Protein AF-A0A4Q3YRG3-F1 (afdb_monomer_lite)

Sequence (122 aa):
MDDIVTNAAIREQRAKRRNSSQAPQCRVCGEGHPACLEQHHIAGRANHDETHPICRNCHRKLSDQQLDHPAAISSPPTFAEIVGHYLLGLADMLLMIAESLVAFGKGLIASANAHAPTGATS

pLDDT: mean 91.71, std 10.24, range [48.03, 98.44]

Radius of gyration: 20.14 Å; chains: 1; bounding box: 55×43×51 Å

Structure (mmCIF, N/CA/C/O backbone):
data_AF-A0A4Q3YRG3-F1
#
_entry.id   AF-A0A4Q3YRG3-F1
#
loop_
_atom_site.group_PDB
_atom_site.id
_atom_site.type_symbol
_atom_site.label_atom_id
_atom_site.label_alt_id
_atom_site.label_comp_id
_atom_site.label_asym_id
_atom_site.label_entity_id
_atom_site.label_seq_id
_atom_site.pdbx_PDB_ins_code
_atom_site.Cartn_x
_atom_site.Cartn_y
_atom_site.Cartn_z
_atom_site.occupancy
_atom_site.B_iso_or_equiv
_atom_site.auth_seq_id
_atom_site.auth_comp_id
_atom_site.auth_asym_id
_atom_site.auth_atom_id
_atom_site.pdbx_PDB_model_num
ATOM 1 N N . MET A 1 1 ? 9.321 31.507 28.452 1.00 48.03 1 MET A N 1
ATOM 2 C CA . MET A 1 1 ? 9.056 30.122 28.880 1.00 48.03 1 MET A CA 1
ATOM 3 C C . MET A 1 1 ? 9.499 29.288 27.709 1.00 48.03 1 MET A C 1
ATOM 5 O O . MET A 1 1 ? 8.841 29.336 26.683 1.00 48.03 1 MET A O 1
ATOM 9 N N . ASP A 1 2 ? 10.713 28.755 27.786 1.00 52.41 2 ASP A N 1
ATOM 10 C CA . ASP A 1 2 ? 11.390 28.213 26.613 1.00 52.41 2 ASP A CA 1
ATOM 11 C C . ASP A 1 2 ? 10.668 26.958 26.129 1.00 52.41 2 ASP A C 1
ATOM 13 O O . ASP A 1 2 ? 10.554 25.971 26.858 1.00 52.41 2 ASP A O 1
ATOM 17 N N . ASP A 1 3 ? 10.172 27.019 24.895 1.00 61.69 3 ASP A N 1
ATOM 18 C CA . ASP A 1 3 ? 9.638 25.881 24.159 1.00 61.69 3 ASP A CA 1
ATOM 19 C C . ASP A 1 3 ? 10.784 24.906 23.862 1.00 61.69 3 ASP A C 1
ATOM 21 O O . ASP A 1 3 ? 11.386 24.906 22.785 1.00 61.69 3 ASP A O 1
ATOM 25 N N . ILE A 1 4 ? 11.131 24.070 24.842 1.00 78.94 4 ILE A N 1
ATOM 26 C CA . ILE A 1 4 ? 12.072 22.970 24.639 1.00 78.94 4 ILE A CA 1
ATOM 27 C C . ILE A 1 4 ? 11.387 21.955 23.722 1.00 78.94 4 ILE A C 1
ATOM 29 O O . ILE A 1 4 ? 10.604 21.104 24.153 1.00 78.94 4 ILE A O 1
ATOM 33 N N . VAL A 1 5 ? 11.690 22.040 22.427 1.00 84.88 5 VAL A N 1
ATOM 34 C CA . VAL A 1 5 ? 11.274 21.038 21.448 1.00 84.88 5 VAL A CA 1
ATOM 35 C C . VAL A 1 5 ? 11.941 19.713 21.808 1.00 84.88 5 VAL A C 1
ATOM 37 O O . VAL A 1 5 ? 13.162 19.569 21.766 1.00 84.88 5 VAL A O 1
ATOM 40 N N . THR A 1 6 ? 11.134 18.718 22.165 1.00 91.88 6 THR A N 1
ATOM 41 C CA . THR A 1 6 ? 11.650 17.405 22.558 1.00 91.88 6 THR A CA 1
ATOM 42 C C . THR A 1 6 ? 12.190 16.626 21.353 1.00 91.88 6 THR A C 1
ATOM 44 O O . THR A 1 6 ? 11.696 16.740 20.228 1.00 91.88 6 THR A O 1
ATOM 47 N N . ASN A 1 7 ? 13.149 15.724 21.588 1.00 93.31 7 ASN A N 1
ATOM 48 C CA . ASN A 1 7 ? 13.627 14.786 20.560 1.00 93.31 7 ASN A CA 1
ATOM 49 C C . ASN A 1 7 ? 12.495 13.929 19.961 1.00 93.31 7 ASN A C 1
ATOM 51 O O . ASN A 1 7 ? 12.569 13.515 18.803 1.00 93.31 7 ASN A O 1
ATOM 55 N N . ALA A 1 8 ? 11.443 13.641 20.735 1.00 90.06 8 ALA A N 1
ATOM 56 C CA . ALA A 1 8 ? 10.263 12.939 20.241 1.00 90.06 8 ALA A CA 1
ATOM 57 C C . ALA A 1 8 ? 9.506 13.778 19.199 1.00 90.06 8 ALA A C 1
ATOM 59 O O . ALA A 1 8 ? 9.259 13.278 18.101 1.00 90.06 8 ALA A O 1
ATOM 60 N N . ALA A 1 9 ? 9.255 15.058 19.491 1.00 90.50 9 ALA A N 1
ATOM 61 C CA . ALA A 1 9 ? 8.599 15.983 18.567 1.00 90.50 9 ALA A CA 1
ATOM 62 C C . ALA A 1 9 ? 9.399 16.162 17.262 1.00 90.50 9 ALA A C 1
ATOM 64 O O . ALA A 1 9 ? 8.828 16.134 16.171 1.00 90.50 9 ALA A O 1
ATOM 65 N N . ILE A 1 10 ? 10.734 16.240 17.348 1.00 93.25 10 ILE A N 1
ATOM 66 C CA . ILE A 1 10 ? 11.611 16.310 16.165 1.00 93.25 10 ILE A CA 1
ATOM 67 C C . ILE A 1 10 ? 11.463 15.053 15.293 1.00 93.25 10 ILE A C 1
ATOM 69 O O . ILE A 1 10 ? 11.330 15.154 14.069 1.00 93.25 10 ILE A O 1
ATOM 73 N N . ARG A 1 11 ? 11.487 13.855 15.897 1.00 92.62 11 ARG A N 1
ATOM 74 C CA . ARG A 1 11 ? 11.331 12.586 15.160 1.00 92.62 11 ARG A CA 1
ATOM 75 C C . ARG A 1 11 ? 9.961 12.483 14.495 1.00 92.62 11 ARG A C 1
ATOM 77 O O . ARG A 1 11 ? 9.884 12.067 13.339 1.00 92.62 11 ARG A O 1
ATOM 84 N N . GLU A 1 12 ? 8.906 12.882 15.195 1.00 90.81 12 GLU A N 1
ATOM 85 C CA . GLU A 1 12 ? 7.544 12.879 14.665 1.00 90.81 12 GLU A CA 1
ATOM 86 C C . GLU A 1 12 ? 7.401 13.834 13.473 1.00 90.81 12 GLU A C 1
ATOM 88 O O . GLU A 1 12 ? 6.924 13.430 12.410 1.00 90.81 12 GLU A O 1
ATOM 93 N N . GLN A 1 13 ? 7.889 15.072 13.597 1.00 90.62 13 GLN A N 1
ATOM 94 C CA . GLN A 1 13 ? 7.826 16.055 12.515 1.00 90.62 13 GLN A CA 1
ATOM 95 C C . GLN A 1 13 ? 8.606 15.588 11.277 1.00 90.62 13 GLN A C 1
ATOM 97 O O . GLN A 1 13 ? 8.127 15.738 10.152 1.00 90.62 13 GLN A O 1
ATOM 102 N N . ARG A 1 14 ? 9.785 14.978 11.461 1.00 91.69 14 ARG A N 1
ATOM 103 C CA . ARG A 1 14 ? 10.555 14.378 10.355 1.00 91.69 14 ARG A CA 1
ATOM 104 C C . ARG A 1 14 ? 9.780 13.257 9.666 1.00 91.69 14 ARG A C 1
ATOM 106 O O . ARG A 1 14 ? 9.781 13.181 8.440 1.00 91.69 14 ARG A O 1
ATOM 113 N N . ALA A 1 15 ? 9.099 12.409 10.434 1.00 90.19 15 ALA A N 1
ATOM 114 C CA . ALA A 1 15 ? 8.285 11.333 9.883 1.00 90.19 15 ALA A CA 1
ATOM 115 C C . ALA A 1 15 ? 7.062 11.860 9.110 1.00 90.19 15 ALA A C 1
ATOM 117 O O . ALA A 1 15 ? 6.775 11.359 8.025 1.00 90.19 15 ALA A O 1
ATOM 118 N N . LYS A 1 16 ? 6.386 12.906 9.602 1.00 90.00 16 LYS A N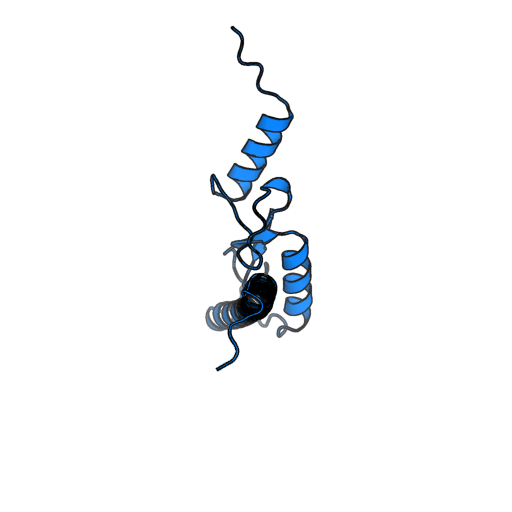 1
ATOM 119 C CA . LYS A 1 16 ? 5.294 13.585 8.876 1.00 90.00 16 LYS A CA 1
ATOM 120 C C . LYS A 1 16 ? 5.775 14.180 7.548 1.00 90.00 16 LYS A C 1
ATOM 122 O O . LYS A 1 16 ? 5.166 13.936 6.511 1.00 90.00 16 LYS A O 1
ATOM 127 N N . ARG A 1 17 ? 6.928 14.866 7.555 1.00 90.00 17 ARG A N 1
ATOM 128 C CA . ARG A 1 17 ? 7.547 15.426 6.337 1.00 90.00 17 ARG A CA 1
ATOM 129 C C . ARG A 1 17 ? 7.879 14.357 5.295 1.00 90.00 17 ARG A C 1
ATOM 131 O O . ARG A 1 17 ? 7.564 14.556 4.131 1.00 90.00 17 ARG A O 1
ATOM 138 N N . ARG A 1 18 ? 8.461 13.220 5.702 1.00 89.69 18 ARG A N 1
ATOM 139 C CA . ARG A 1 18 ? 8.765 12.099 4.788 1.00 89.69 18 ARG A CA 1
ATOM 140 C C . ARG A 1 18 ? 7.518 11.555 4.086 1.00 89.69 18 ARG A C 1
ATOM 142 O O . ARG A 1 18 ? 7.615 11.101 2.957 1.00 89.69 18 ARG A O 1
ATOM 149 N N . ASN A 1 19 ? 6.374 11.577 4.765 1.00 87.69 19 ASN A N 1
ATOM 150 C CA . ASN A 1 19 ? 5.120 11.052 4.235 1.00 87.69 19 ASN A CA 1
ATOM 151 C C . ASN A 1 19 ? 4.242 12.119 3.565 1.00 87.69 19 ASN A C 1
ATOM 153 O O . ASN A 1 19 ? 3.079 11.840 3.278 1.00 87.69 19 ASN A O 1
ATOM 157 N N . SER A 1 20 ? 4.766 13.335 3.367 1.00 85.50 20 SER A N 1
ATOM 158 C CA . SER A 1 20 ? 4.077 14.452 2.705 1.00 85.50 20 SER A CA 1
ATOM 159 C C . SER A 1 20 ? 2.664 14.737 3.245 1.00 85.50 20 SER A C 1
ATOM 161 O O . SER A 1 20 ? 1.792 15.201 2.518 1.00 85.50 20 SER A O 1
ATOM 163 N N . SER A 1 21 ? 2.418 14.456 4.530 1.00 84.06 21 SER A N 1
ATOM 164 C CA . SER A 1 21 ? 1.114 14.629 5.179 1.00 84.06 21 SER A CA 1
ATOM 165 C C . SER A 1 21 ? 1.276 14.905 6.674 1.00 84.06 21 SER A C 1
ATOM 167 O O . SER A 1 21 ? 2.189 14.392 7.323 1.00 84.06 21 SER A O 1
ATOM 169 N N . GLN A 1 22 ? 0.370 15.713 7.235 1.00 84.19 22 GLN A N 1
ATOM 170 C CA . GLN A 1 22 ? 0.315 15.995 8.677 1.00 84.19 22 GLN A CA 1
ATOM 171 C C . GLN A 1 22 ? -0.325 14.860 9.485 1.00 84.19 22 GLN A C 1
ATOM 173 O O . GLN A 1 22 ? -0.046 14.721 10.675 1.00 84.19 22 GLN A O 1
ATOM 178 N N . ALA A 1 23 ? -1.135 14.031 8.831 1.00 87.75 23 ALA A N 1
ATOM 179 C CA . ALA A 1 23 ? -1.765 12.847 9.402 1.00 87.75 23 ALA A CA 1
ATOM 180 C C . ALA A 1 23 ? -1.620 11.688 8.403 1.00 87.75 23 ALA A C 1
ATOM 182 O O . ALA A 1 23 ? -2.594 11.291 7.761 1.00 87.75 23 ALA A O 1
ATOM 183 N N . PRO A 1 24 ? -0.386 11.204 8.169 1.00 91.38 24 PRO A N 1
ATOM 184 C CA . PRO A 1 24 ? -0.174 10.127 7.221 1.00 91.38 24 PRO A CA 1
ATOM 185 C C . PRO A 1 24 ? -0.775 8.838 7.789 1.00 91.38 24 PRO A C 1
ATOM 187 O O . PRO A 1 24 ? -0.634 8.548 8.975 1.00 91.38 24 PRO A O 1
ATOM 190 N N . GLN A 1 25 ? -1.438 8.069 6.934 1.00 95.19 25 GLN A N 1
ATOM 191 C CA . GLN A 1 25 ? -2.036 6.786 7.288 1.00 95.19 25 GLN A CA 1
ATOM 192 C C . GLN A 1 25 ? -1.663 5.754 6.235 1.00 95.19 25 GLN A C 1
ATOM 194 O O . GLN A 1 25 ? -1.575 6.074 5.047 1.00 95.19 25 GLN A O 1
ATOM 199 N N . CYS A 1 26 ? -1.470 4.514 6.673 1.00 95.88 26 CYS A N 1
ATOM 200 C CA . CYS A 1 26 ? -1.343 3.378 5.781 1.00 95.88 26 CYS A CA 1
ATOM 201 C C . CYS A 1 26 ? -2.613 3.256 4.939 1.00 95.88 26 CYS A C 1
ATOM 203 O O . CYS A 1 26 ? -3.700 3.063 5.485 1.00 95.88 26 CYS A O 1
ATOM 205 N N . ARG A 1 27 ? -2.472 3.311 3.613 1.00 93.69 27 ARG A N 1
ATOM 206 C CA . ARG A 1 27 ? -3.610 3.205 2.687 1.00 93.69 27 ARG A CA 1
ATOM 207 C C . ARG A 1 27 ? -4.305 1.837 2.688 1.00 93.69 27 ARG A C 1
ATOM 209 O O . ARG A 1 27 ? -5.402 1.736 2.159 1.00 93.69 27 ARG A O 1
ATOM 216 N N . VAL A 1 28 ? -3.684 0.815 3.282 1.00 95.44 28 VAL A N 1
ATOM 217 C CA . VAL A 1 28 ? -4.231 -0.547 3.367 1.00 95.44 28 VAL A CA 1
ATOM 218 C C . VAL A 1 28 ? -4.993 -0.781 4.672 1.00 95.44 28 VAL A C 1
ATOM 220 O O . VAL A 1 28 ? -6.156 -1.163 4.643 1.00 95.44 28 VAL A O 1
ATOM 223 N N . CYS A 1 29 ? -4.351 -0.551 5.822 1.00 94.38 29 CYS A N 1
ATOM 224 C CA . CYS A 1 29 ? -4.899 -0.941 7.128 1.00 94.38 29 CYS A CA 1
ATOM 225 C C . CYS A 1 29 ? -5.220 0.228 8.072 1.00 94.38 29 CYS A C 1
ATOM 227 O O . CYS A 1 29 ? -5.688 -0.005 9.182 1.00 94.38 29 CYS A O 1
ATOM 229 N N . GLY A 1 30 ? -4.927 1.471 7.679 1.00 92.44 30 GLY A N 1
ATOM 230 C CA . GLY A 1 30 ? -5.202 2.655 8.495 1.00 92.44 30 GLY A CA 1
ATOM 231 C C . GLY A 1 30 ? -4.206 2.946 9.626 1.00 92.44 30 GLY A C 1
ATOM 232 O O . GLY A 1 30 ? -4.402 3.931 10.331 1.00 92.44 30 GLY A O 1
ATOM 233 N N . GLU A 1 31 ? -3.131 2.160 9.796 1.00 95.69 31 GLU A N 1
ATOM 234 C CA . GLU A 1 31 ? -2.033 2.480 10.734 1.00 95.69 31 GLU A CA 1
ATOM 235 C C . GLU A 1 31 ? -1.586 3.941 10.560 1.00 95.69 31 GLU A C 1
ATOM 237 O O . GLU A 1 31 ? -1.212 4.349 9.460 1.00 95.69 31 GLU A O 1
ATOM 242 N N . GLY A 1 32 ? -1.644 4.723 11.638 1.00 95.31 32 GLY A N 1
ATOM 243 C CA . GLY A 1 32 ? -1.482 6.177 11.608 1.00 95.31 32 GLY A CA 1
ATOM 244 C C . GLY A 1 32 ? -0.195 6.685 12.249 1.00 95.31 32 GLY A C 1
ATOM 245 O O . GLY A 1 32 ? 0.093 7.878 12.165 1.00 95.31 32 GLY A O 1
ATOM 246 N N . HIS A 1 33 ? 0.594 5.825 12.900 1.00 94.12 33 HIS A N 1
ATOM 247 C CA . HIS A 1 33 ? 1.821 6.255 13.554 1.00 94.12 33 HIS A CA 1
ATOM 248 C C . HIS A 1 33 ? 2.897 6.592 12.500 1.00 94.12 33 HIS A C 1
ATOM 250 O O . HIS A 1 33 ? 3.422 5.686 11.844 1.00 94.12 33 HIS A O 1
ATOM 256 N N . PRO A 1 34 ? 3.332 7.863 12.349 1.00 92.62 34 PRO A N 1
ATOM 257 C CA . PRO A 1 34 ? 4.166 8.277 11.213 1.00 92.62 34 PRO A CA 1
ATOM 258 C C . PRO A 1 34 ? 5.513 7.544 11.108 1.00 92.62 34 PRO A C 1
ATOM 260 O O . PRO A 1 34 ? 6.061 7.376 10.017 1.00 92.62 34 PRO A O 1
ATOM 263 N N . ALA A 1 35 ? 6.072 7.090 12.236 1.00 92.38 35 ALA A N 1
ATOM 264 C CA . ALA A 1 35 ? 7.330 6.333 12.251 1.00 92.38 35 ALA A CA 1
ATOM 265 C C . ALA A 1 35 ? 7.207 4.912 11.663 1.00 92.38 35 ALA A C 1
ATOM 267 O O . ALA A 1 35 ? 8.219 4.323 11.266 1.00 92.38 35 ALA A O 1
ATOM 268 N N . CYS A 1 36 ? 5.984 4.383 11.596 1.00 96.00 36 CYS A N 1
ATOM 269 C CA . CYS A 1 36 ? 5.670 3.063 11.060 1.00 96.00 36 CYS A CA 1
ATOM 270 C C . CYS A 1 36 ? 5.429 3.083 9.547 1.00 96.00 36 CYS A C 1
ATOM 272 O O . CYS A 1 36 ? 5.289 2.015 8.962 1.00 96.00 36 CYS A O 1
ATOM 274 N N . LEU A 1 37 ? 5.380 4.265 8.923 1.00 96.69 37 LEU A N 1
ATOM 275 C CA . LEU A 1 37 ? 5.051 4.431 7.509 1.00 96.69 37 LEU A CA 1
ATOM 276 C C . LEU A 1 37 ? 6.295 4.590 6.628 1.00 96.69 37 LEU A C 1
ATOM 278 O O . LEU A 1 37 ? 7.241 5.314 6.974 1.00 96.69 37 LEU A O 1
ATOM 282 N N . GLU A 1 38 ? 6.236 3.934 5.476 1.00 95.44 38 GLU A N 1
ATOM 283 C CA . GLU A 1 38 ? 7.204 3.932 4.382 1.00 95.44 38 GLU A CA 1
ATOM 284 C C . GLU A 1 38 ? 6.503 4.331 3.074 1.00 95.44 38 GLU A C 1
ATOM 286 O O . GLU A 1 38 ? 5.279 4.258 2.966 1.00 95.44 38 GLU A O 1
ATOM 291 N N . GLN A 1 39 ? 7.282 4.790 2.095 1.00 95.31 39 GLN A N 1
ATOM 292 C CA . GLN A 1 39 ? 6.782 5.175 0.775 1.00 95.31 39 GLN A CA 1
ATOM 293 C C . GLN A 1 39 ? 6.902 3.983 -0.179 1.00 95.31 39 GLN A C 1
ATOM 295 O O . GLN A 1 39 ? 8.010 3.592 -0.550 1.00 95.31 39 GLN A O 1
ATOM 300 N N . HIS A 1 40 ? 5.763 3.391 -0.534 1.00 96.56 40 HIS A N 1
ATOM 301 C CA . HIS A 1 40 ? 5.685 2.210 -1.389 1.00 96.56 40 HIS A CA 1
ATOM 302 C C . HIS A 1 40 ? 5.527 2.598 -2.857 1.00 96.56 40 HIS A C 1
ATOM 304 O O . HIS A 1 40 ? 4.613 3.356 -3.166 1.00 96.56 40 HIS A O 1
ATOM 310 N N . HIS A 1 41 ? 6.357 2.050 -3.748 1.00 97.12 41 HIS A N 1
ATOM 311 C CA . HIS A 1 41 ? 6.251 2.285 -5.191 1.00 97.12 41 HIS A CA 1
ATOM 312 C C . HIS A 1 41 ? 5.247 1.305 -5.796 1.00 97.12 41 HIS A C 1
ATOM 314 O O . HIS A 1 41 ? 5.541 0.113 -5.872 1.00 97.12 41 HIS A O 1
ATOM 320 N N . ILE A 1 42 ? 4.091 1.796 -6.249 1.00 96.88 42 ILE A N 1
ATOM 321 C CA . ILE A 1 42 ? 2.994 0.939 -6.737 1.00 96.88 42 ILE A CA 1
ATOM 322 C C . ILE A 1 42 ? 3.424 0.125 -7.959 1.00 96.88 42 ILE A C 1
ATOM 324 O O . ILE A 1 42 ? 3.248 -1.084 -7.977 1.00 96.88 42 ILE A O 1
ATOM 328 N N . ALA A 1 43 ? 4.073 0.755 -8.939 1.00 96.12 43 ALA A N 1
ATOM 329 C CA . ALA A 1 43 ? 4.587 0.055 -10.119 1.00 96.12 43 ALA A CA 1
ATOM 330 C C . ALA A 1 43 ? 5.910 -0.699 -9.864 1.00 96.12 43 ALA A C 1
ATOM 332 O O . ALA A 1 43 ? 6.504 -1.239 -10.793 1.00 96.12 43 ALA A O 1
ATOM 333 N N . GLY A 1 44 ? 6.425 -0.695 -8.634 1.00 95.06 44 GLY A N 1
ATOM 334 C CA . GLY A 1 44 ? 7.797 -1.094 -8.337 1.00 95.06 44 GLY A CA 1
ATOM 335 C C . GLY A 1 44 ? 8.808 0.007 -8.682 1.00 95.06 44 GLY A C 1
ATOM 336 O O . GLY A 1 44 ? 8.648 0.785 -9.624 1.00 95.06 44 GLY A O 1
ATOM 337 N N . ARG A 1 45 ? 9.888 0.076 -7.894 1.00 93.88 45 ARG A N 1
ATOM 338 C CA . ARG A 1 45 ? 10.866 1.181 -7.926 1.00 93.88 45 ARG A CA 1
ATOM 339 C C . ARG A 1 45 ? 11.587 1.353 -9.270 1.00 93.88 45 ARG A C 1
ATOM 341 O O . ARG A 1 45 ? 12.070 2.438 -9.558 1.00 93.88 45 ARG A O 1
ATOM 348 N N . ALA A 1 46 ? 11.702 0.291 -10.065 1.00 92.19 46 ALA A N 1
ATOM 349 C CA . ALA A 1 46 ? 12.359 0.346 -11.370 1.00 92.19 46 ALA A CA 1
ATOM 350 C C . ALA A 1 46 ? 11.471 0.955 -12.472 1.00 92.19 46 ALA A C 1
ATOM 352 O O . ALA A 1 46 ? 11.999 1.373 -13.499 1.00 92.19 46 ALA A O 1
ATOM 353 N N . ASN A 1 47 ? 10.150 1.008 -12.261 1.00 94.12 47 ASN A N 1
ATOM 354 C CA . ASN A 1 47 ? 9.187 1.356 -13.304 1.00 94.12 47 ASN A CA 1
ATOM 355 C C . ASN A 1 47 ? 8.633 2.778 -13.167 1.00 94.12 47 ASN A C 1
ATOM 357 O O . ASN A 1 47 ? 8.471 3.468 -14.169 1.00 94.12 47 ASN A O 1
ATOM 361 N N . HIS A 1 48 ? 8.319 3.231 -11.949 1.00 94.25 48 HIS A N 1
ATOM 362 C CA . HIS A 1 48 ? 7.741 4.561 -11.728 1.00 94.25 48 HIS A CA 1
ATOM 363 C C . HIS A 1 48 ? 7.984 5.070 -10.301 1.00 94.25 48 HIS A C 1
ATOM 365 O O . HIS A 1 48 ? 7.965 4.288 -9.350 1.00 94.25 48 HIS A O 1
ATOM 371 N N . ASP A 1 49 ? 8.133 6.389 -10.150 1.00 94.44 49 ASP A N 1
ATOM 372 C CA . ASP A 1 49 ? 8.455 7.052 -8.874 1.00 94.44 49 ASP A CA 1
ATOM 373 C C . ASP A 1 49 ? 7.225 7.372 -8.002 1.00 94.44 49 ASP A C 1
ATOM 375 O O . ASP A 1 49 ? 7.359 7.884 -6.887 1.00 94.44 49 ASP A O 1
ATOM 379 N N . GLU A 1 50 ? 6.008 7.099 -8.482 1.00 93.62 50 GLU A N 1
ATOM 380 C CA . GLU A 1 50 ? 4.806 7.310 -7.669 1.00 93.62 50 GLU A CA 1
ATOM 381 C C . GLU A 1 50 ? 4.828 6.417 -6.433 1.00 93.62 50 GLU A C 1
ATOM 383 O O . GLU A 1 50 ? 4.966 5.192 -6.521 1.00 93.62 50 GLU A O 1
ATOM 388 N N . THR A 1 51 ? 4.628 7.049 -5.277 1.00 95.00 51 THR A N 1
ATOM 389 C CA . THR A 1 51 ? 4.629 6.368 -3.992 1.00 95.00 51 THR A CA 1
ATOM 390 C C . THR A 1 51 ? 3.411 6.687 -3.144 1.00 95.00 51 THR A C 1
ATOM 392 O O . THR A 1 51 ? 2.826 7.767 -3.230 1.00 95.00 51 THR A O 1
ATOM 395 N N . HIS A 1 52 ? 3.042 5.728 -2.294 1.00 94.31 52 HIS A N 1
ATOM 396 C CA . HIS A 1 52 ? 1.965 5.874 -1.316 1.00 94.31 52 HIS A CA 1
ATOM 397 C C . HIS A 1 52 ? 2.444 5.514 0.095 1.00 94.31 52 HIS A C 1
ATOM 399 O O . HIS A 1 52 ? 3.266 4.607 0.253 1.00 94.31 52 HIS A O 1
ATOM 405 N N . PRO A 1 53 ? 1.922 6.178 1.146 1.00 95.94 53 PRO A N 1
ATOM 406 C CA . PRO A 1 53 ? 2.256 5.848 2.525 1.00 95.94 53 PRO A CA 1
ATOM 407 C C . PRO A 1 53 ? 1.638 4.502 2.926 1.00 95.94 53 PRO A C 1
ATOM 409 O O . PRO A 1 53 ? 0.415 4.359 3.011 1.00 95.94 53 PRO A O 1
ATOM 412 N N . ILE A 1 54 ? 2.489 3.524 3.224 1.00 96.81 54 ILE A N 1
ATOM 413 C CA . ILE A 1 54 ? 2.107 2.175 3.658 1.00 96.81 54 ILE A CA 1
ATOM 414 C C . ILE A 1 54 ? 2.876 1.833 4.938 1.00 96.81 54 ILE A C 1
ATOM 416 O O . ILE A 1 54 ? 4.045 2.184 5.085 1.00 96.81 54 ILE A O 1
ATOM 420 N N . CYS A 1 55 ? 2.240 1.164 5.904 1.00 97.62 55 CYS A N 1
ATOM 421 C CA . CYS A 1 55 ? 2.953 0.728 7.105 1.00 97.62 55 CYS A CA 1
ATOM 422 C C . CYS A 1 55 ? 3.939 -0.398 6.788 1.00 97.62 55 CYS A C 1
ATOM 424 O O . CYS A 1 55 ? 3.677 -1.208 5.907 1.00 97.62 55 CYS A O 1
ATOM 426 N N . ARG A 1 56 ? 5.033 -0.506 7.547 1.00 97.69 56 ARG A N 1
ATOM 427 C CA . ARG A 1 56 ? 6.095 -1.516 7.342 1.00 97.69 56 ARG A CA 1
ATOM 428 C C . ARG A 1 56 ? 5.580 -2.943 7.122 1.00 97.69 56 ARG A C 1
ATOM 430 O O . ARG A 1 56 ? 6.122 -3.672 6.300 1.00 97.69 56 ARG A O 1
ATOM 437 N N . ASN A 1 57 ? 4.522 -3.334 7.832 1.00 97.69 57 ASN A N 1
ATOM 438 C CA . ASN A 1 57 ? 3.946 -4.673 7.717 1.00 97.69 57 ASN A CA 1
ATOM 439 C C . ASN A 1 57 ? 3.209 -4.873 6.387 1.00 97.69 57 ASN A C 1
ATOM 441 O O . ASN A 1 57 ? 3.455 -5.859 5.698 1.00 97.69 57 ASN A O 1
ATOM 445 N N . CYS A 1 58 ? 2.324 -3.946 6.011 1.00 97.94 58 CYS A N 1
ATOM 446 C CA . CYS A 1 58 ? 1.647 -3.997 4.714 1.00 97.94 58 CYS A CA 1
ATOM 447 C C . CYS A 1 58 ? 2.641 -3.798 3.564 1.00 97.94 58 CYS A C 1
ATOM 449 O O . CYS A 1 58 ? 2.531 -4.469 2.548 1.00 97.94 58 CYS A O 1
ATOM 451 N N . HIS A 1 59 ? 3.646 -2.941 3.757 1.00 97.94 59 HIS A N 1
ATOM 452 C CA . HIS A 1 59 ? 4.689 -2.663 2.779 1.00 97.94 59 HIS A CA 1
ATOM 453 C C . HIS A 1 59 ? 5.465 -3.934 2.440 1.00 97.94 59 HIS A C 1
ATOM 455 O O . HIS A 1 59 ? 5.611 -4.261 1.270 1.00 97.94 59 HIS A O 1
ATOM 461 N N . ARG A 1 60 ? 5.866 -4.710 3.458 1.00 98.12 60 ARG A N 1
ATOM 462 C CA . ARG A 1 60 ? 6.540 -5.997 3.256 1.00 98.12 60 ARG A CA 1
ATOM 463 C C . ARG A 1 60 ? 5.693 -6.997 2.463 1.00 98.12 60 ARG A C 1
ATOM 465 O O . ARG A 1 60 ? 6.259 -7.695 1.637 1.00 98.12 60 ARG A O 1
ATOM 472 N N . LYS A 1 61 ? 4.378 -7.061 2.697 1.00 98.25 61 LYS A N 1
ATOM 473 C CA . LYS A 1 61 ? 3.478 -7.947 1.937 1.00 98.25 61 LYS A CA 1
ATOM 474 C C . LYS A 1 61 ? 3.376 -7.529 0.467 1.00 98.25 61 LYS A C 1
ATOM 476 O O . LYS A 1 61 ? 3.541 -8.372 -0.399 1.00 98.25 61 LYS A O 1
ATOM 481 N N . LEU A 1 62 ? 3.192 -6.235 0.195 1.00 97.94 62 LEU A N 1
ATOM 482 C CA . LEU A 1 62 ? 3.148 -5.717 -1.179 1.00 97.94 62 LEU A CA 1
ATOM 483 C C . LEU A 1 62 ? 4.479 -5.921 -1.911 1.00 97.94 62 LEU A C 1
ATOM 485 O O . LEU A 1 62 ? 4.494 -6.303 -3.072 1.00 97.94 62 LEU A O 1
ATOM 489 N N . SER A 1 63 ? 5.611 -5.693 -1.235 1.00 97.38 63 SER A N 1
ATOM 490 C CA . SER A 1 63 ? 6.930 -5.957 -1.821 1.00 97.38 63 SER A CA 1
ATOM 491 C C . SER A 1 63 ? 7.152 -7.431 -2.150 1.00 97.38 63 SER A C 1
ATOM 493 O O . SER A 1 63 ? 7.838 -7.716 -3.122 1.00 97.38 63 SER A O 1
ATOM 495 N N . ASP A 1 64 ? 6.602 -8.345 -1.348 1.00 98.12 64 ASP A N 1
ATOM 496 C CA . ASP A 1 64 ? 6.647 -9.786 -1.610 1.00 98.12 64 ASP A CA 1
ATOM 497 C C . ASP A 1 64 ? 5.792 -10.145 -2.836 1.00 98.12 64 ASP A C 1
ATOM 499 O O . ASP A 1 64 ? 6.296 -10.769 -3.760 1.00 98.12 64 ASP A O 1
ATOM 503 N N . GLN A 1 65 ? 4.558 -9.631 -2.917 1.00 97.56 65 GLN A N 1
ATOM 504 C CA . GLN A 1 65 ? 3.665 -9.814 -4.075 1.00 97.56 65 GLN A CA 1
ATOM 505 C C . GLN A 1 65 ? 4.264 -9.274 -5.385 1.00 97.56 65 GLN A C 1
ATOM 507 O O . GLN A 1 65 ? 4.126 -9.892 -6.437 1.00 97.56 65 GLN A O 1
ATOM 512 N N . GLN A 1 66 ? 4.999 -8.157 -5.329 1.00 96.69 66 GLN A N 1
ATOM 513 C CA . GLN A 1 66 ? 5.692 -7.602 -6.497 1.00 96.69 66 GLN A CA 1
ATOM 514 C C . GLN A 1 66 ? 6.780 -8.525 -7.069 1.00 96.69 66 GLN A C 1
ATOM 516 O O . GLN A 1 66 ? 7.170 -8.340 -8.221 1.00 96.69 66 GLN A O 1
ATOM 521 N N . LEU A 1 67 ? 7.279 -9.511 -6.312 1.00 96.31 67 LEU A N 1
ATOM 522 C CA . LEU A 1 67 ? 8.235 -10.495 -6.836 1.00 96.31 67 LEU A CA 1
ATOM 523 C C . LEU A 1 67 ? 7.594 -11.456 -7.845 1.00 96.31 67 LEU A C 1
ATOM 525 O O . LEU A 1 67 ? 8.310 -12.010 -8.678 1.00 96.31 67 LEU A O 1
ATOM 529 N N . ASP A 1 68 ? 6.270 -11.615 -7.798 1.00 97.69 68 ASP A N 1
ATOM 530 C CA . ASP A 1 68 ? 5.510 -12.453 -8.729 1.00 97.69 68 ASP A CA 1
ATOM 531 C C . ASP A 1 68 ? 5.126 -11.706 -10.021 1.00 97.69 68 ASP A C 1
ATOM 533 O O . ASP A 1 68 ? 4.553 -12.294 -10.944 1.00 97.69 68 ASP A O 1
ATOM 537 N N . HIS A 1 69 ? 5.417 -10.402 -10.116 1.00 97.12 69 HIS A N 1
ATOM 538 C CA . HIS A 1 69 ? 5.141 -9.623 -11.324 1.00 97.12 69 HIS A CA 1
ATOM 539 C C . HIS A 1 69 ? 6.067 -10.047 -12.476 1.00 97.12 69 HIS A C 1
ATOM 541 O O . HIS A 1 69 ? 7.182 -10.519 -12.240 1.00 97.12 69 HIS A O 1
ATOM 547 N N . PRO A 1 70 ? 5.651 -9.849 -13.744 1.00 96.88 70 PRO A N 1
ATOM 548 C CA . PRO A 1 70 ? 6.529 -10.060 -14.890 1.00 96.88 70 PRO A CA 1
ATOM 549 C C . PRO A 1 70 ? 7.856 -9.309 -14.738 1.00 96.88 70 PRO A C 1
ATOM 551 O O . PRO A 1 70 ? 7.891 -8.207 -14.205 1.00 96.88 70 PRO A O 1
ATOM 554 N N . ALA A 1 71 ? 8.959 -9.882 -15.216 1.00 94.00 71 ALA A N 1
ATOM 555 C CA . ALA A 1 71 ? 10.238 -9.180 -15.203 1.00 94.00 71 ALA A CA 1
ATOM 556 C C . ALA A 1 71 ? 10.210 -7.950 -16.127 1.00 94.00 71 ALA A C 1
ATOM 558 O O . ALA A 1 71 ? 9.489 -7.933 -17.127 1.00 94.00 71 ALA A O 1
ATOM 559 N N . ALA A 1 72 ? 11.053 -6.962 -15.819 1.00 91.19 72 ALA A N 1
ATOM 560 C CA . ALA A 1 72 ? 11.251 -5.804 -16.683 1.00 91.19 72 ALA A CA 1
ATOM 561 C C . ALA A 1 72 ? 11.679 -6.234 -18.099 1.00 91.19 72 ALA A C 1
ATOM 563 O O . ALA A 1 72 ? 12.512 -7.129 -18.276 1.00 91.19 72 ALA A O 1
ATOM 564 N N . ILE A 1 73 ? 11.107 -5.572 -19.098 1.00 94.69 73 ILE A N 1
ATOM 565 C CA . ILE A 1 73 ? 11.281 -5.826 -20.527 1.00 94.69 73 ILE A CA 1
ATOM 566 C C . ILE A 1 73 ? 12.315 -4.857 -21.109 1.00 94.69 73 ILE A C 1
ATOM 568 O O . ILE A 1 73 ? 13.162 -5.283 -21.898 1.00 94.69 73 ILE A O 1
ATOM 572 N N . SER A 1 74 ? 12.280 -3.571 -20.735 1.00 93.94 74 SER A N 1
ATOM 573 C CA . SER A 1 74 ? 13.225 -2.571 -21.252 1.00 93.94 74 SER A CA 1
ATOM 574 C C . SER A 1 74 ? 13.784 -1.618 -20.193 1.00 93.94 74 SER A C 1
ATOM 576 O O . SER A 1 74 ? 13.231 -1.429 -19.115 1.00 93.94 74 SER A O 1
ATOM 578 N N . SER A 1 75 ? 14.920 -0.989 -20.517 1.00 93.19 75 SER A N 1
ATOM 579 C CA . SER A 1 75 ? 15.533 0.073 -19.712 1.00 93.19 75 SER A CA 1
ATOM 580 C C . SER A 1 75 ? 15.963 1.231 -20.628 1.00 93.19 75 SER A C 1
ATOM 582 O O . SER A 1 75 ? 16.892 1.050 -21.421 1.00 93.19 75 SER A O 1
ATOM 584 N N . PRO A 1 76 ? 15.288 2.398 -20.578 1.00 93.06 76 PRO A N 1
ATOM 585 C CA . PRO A 1 76 ? 14.143 2.712 -19.714 1.00 93.06 76 PRO A CA 1
ATOM 586 C C . PRO A 1 76 ? 12.877 1.900 -20.075 1.00 93.06 76 PRO A C 1
ATOM 588 O O . PRO A 1 76 ? 12.746 1.464 -21.225 1.00 93.06 76 PRO A O 1
ATOM 591 N N . PRO A 1 77 ? 11.947 1.685 -19.125 1.00 95.31 77 PRO A N 1
ATOM 592 C CA . PRO A 1 77 ? 10.694 0.981 -19.387 1.00 95.31 77 PRO A CA 1
ATOM 593 C C . PRO A 1 77 ? 9.810 1.784 -20.345 1.00 95.31 77 PRO A C 1
ATOM 595 O O . PRO A 1 77 ? 9.774 3.019 -20.316 1.00 95.31 77 PRO A O 1
ATOM 598 N N . THR A 1 78 ? 9.085 1.084 -21.215 1.00 97.12 78 THR A N 1
ATOM 599 C CA . THR A 1 78 ? 8.115 1.738 -22.110 1.00 97.12 78 THR A CA 1
ATOM 600 C C . THR A 1 78 ? 6.883 2.217 -21.340 1.00 97.12 78 THR A C 1
ATOM 602 O O . THR A 1 78 ? 6.574 1.714 -20.264 1.00 97.12 78 THR A O 1
ATOM 605 N N . PHE A 1 79 ? 6.101 3.141 -21.907 1.00 96.69 79 PHE A N 1
ATOM 606 C CA . PHE A 1 79 ? 4.849 3.578 -21.274 1.00 96.69 79 PHE A CA 1
ATOM 607 C C . PHE A 1 79 ? 3.890 2.409 -20.985 1.00 96.69 79 PHE A C 1
ATOM 609 O O . PHE A 1 79 ? 3.305 2.342 -19.908 1.00 96.69 79 PHE A O 1
ATOM 616 N N . ALA A 1 80 ? 3.759 1.466 -21.922 1.00 98.06 80 ALA A N 1
ATOM 617 C CA . ALA A 1 80 ? 2.907 0.294 -21.740 1.00 98.06 80 ALA A CA 1
ATOM 618 C C . ALA A 1 80 ? 3.393 -0.600 -20.587 1.00 98.06 80 ALA A C 1
ATOM 620 O O . ALA A 1 80 ? 2.579 -1.095 -19.812 1.00 98.06 80 ALA A O 1
ATOM 621 N N . GLU A 1 81 ? 4.709 -0.764 -20.445 1.00 97.38 81 GLU A N 1
ATOM 622 C CA . GLU A 1 81 ? 5.326 -1.514 -19.348 1.00 97.38 81 GLU A CA 1
ATOM 623 C C . GLU A 1 81 ? 5.097 -0.834 -17.991 1.00 97.38 81 GLU A C 1
ATOM 625 O O . GLU A 1 81 ? 4.658 -1.491 -17.048 1.00 97.38 81 GLU A O 1
ATOM 630 N N . ILE A 1 82 ? 5.284 0.490 -17.915 1.00 97.56 82 ILE A N 1
ATOM 631 C CA . ILE A 1 82 ? 4.993 1.283 -16.711 1.00 97.56 82 ILE A CA 1
ATOM 632 C C . ILE A 1 82 ? 3.533 1.103 -16.287 1.00 97.56 82 ILE A C 1
ATOM 634 O O . ILE A 1 82 ? 3.258 0.799 -15.126 1.00 97.56 82 ILE A O 1
ATOM 638 N N . VAL A 1 83 ? 2.594 1.269 -17.224 1.00 97.88 83 VAL A N 1
ATOM 639 C CA . VAL A 1 83 ? 1.157 1.125 -16.948 1.00 97.88 83 VAL A CA 1
ATOM 640 C C . VAL A 1 83 ? 0.821 -0.304 -16.527 1.00 97.88 83 VAL A C 1
ATOM 642 O O . VAL A 1 83 ? 0.070 -0.488 -15.572 1.00 97.88 83 VAL A O 1
ATOM 645 N N . GLY A 1 84 ? 1.392 -1.313 -17.188 1.00 98.06 84 GLY A N 1
ATOM 646 C CA . GLY A 1 84 ? 1.186 -2.718 -16.836 1.00 98.06 84 GLY A CA 1
ATOM 647 C C . GLY A 1 84 ? 1.601 -3.015 -15.396 1.00 98.06 84 GLY A C 1
ATOM 648 O O . GLY A 1 84 ? 0.794 -3.510 -14.610 1.00 98.06 84 GLY A O 1
ATOM 649 N N . HIS A 1 85 ? 2.821 -2.633 -15.019 1.00 97.88 85 HIS A N 1
ATOM 650 C CA . HIS A 1 85 ? 3.314 -2.799 -13.652 1.00 97.88 85 HIS A CA 1
ATOM 651 C C . HIS A 1 85 ? 2.521 -1.998 -12.621 1.00 97.88 85 HIS A C 1
ATOM 653 O O . HIS A 1 85 ? 2.248 -2.495 -11.528 1.00 97.88 85 HIS A O 1
ATOM 659 N N . TYR A 1 86 ? 2.117 -0.773 -12.964 1.00 97.88 86 TYR A N 1
ATOM 660 C CA . TYR A 1 86 ? 1.277 0.039 -12.092 1.00 97.88 86 TYR A CA 1
ATOM 661 C C . TYR A 1 86 ? -0.060 -0.647 -11.801 1.00 97.88 86 TYR A C 1
ATOM 663 O O . TYR A 1 86 ? -0.475 -0.717 -10.647 1.00 97.88 86 TYR A O 1
ATOM 671 N N . LEU A 1 87 ? -0.726 -1.181 -12.830 1.00 98.31 87 LEU A N 1
ATOM 672 C CA . LEU A 1 87 ? -2.010 -1.864 -12.675 1.00 98.31 87 LEU A CA 1
ATOM 673 C C . LEU A 1 87 ? -1.891 -3.138 -11.833 1.00 98.31 87 LEU A C 1
ATOM 675 O O . LEU A 1 87 ? -2.772 -3.386 -11.012 1.00 98.31 87 LEU A O 1
ATOM 679 N N . LEU A 1 88 ? -0.810 -3.909 -11.993 1.00 98.38 88 LEU A N 1
ATOM 680 C CA . LEU A 1 88 ? -0.556 -5.095 -11.169 1.00 98.38 88 LEU A CA 1
ATOM 681 C C . LEU A 1 88 ? -0.363 -4.724 -9.694 1.00 98.38 88 LEU A C 1
ATOM 683 O O . LEU A 1 88 ? -1.069 -5.245 -8.835 1.00 98.38 88 LEU A O 1
ATOM 687 N N . GLY A 1 89 ? 0.512 -3.762 -9.390 1.00 97.81 89 GLY A N 1
ATOM 688 C CA . GLY A 1 89 ? 0.730 -3.351 -7.999 1.00 97.81 89 GLY A CA 1
ATOM 689 C C . GLY A 1 89 ? -0.475 -2.647 -7.373 1.00 97.81 89 GLY A C 1
ATOM 690 O O . GLY A 1 89 ? -0.743 -2.803 -6.180 1.00 97.81 89 GLY A O 1
ATOM 691 N N . LEU A 1 90 ? -1.256 -1.913 -8.172 1.00 97.75 90 LEU A N 1
ATOM 692 C CA . LEU A 1 90 ? -2.528 -1.356 -7.720 1.00 97.75 90 LEU A CA 1
ATOM 693 C C . LEU A 1 90 ? -3.524 -2.473 -7.382 1.00 97.75 90 LEU A C 1
ATOM 695 O O . LEU A 1 90 ? -4.218 -2.371 -6.371 1.00 97.75 90 LEU A O 1
ATOM 699 N N . ALA A 1 91 ? -3.591 -3.534 -8.190 1.00 98.44 91 ALA A N 1
ATOM 700 C CA . ALA A 1 91 ? -4.454 -4.681 -7.922 1.00 98.44 91 ALA A CA 1
ATOM 701 C C . ALA A 1 91 ? -4.073 -5.386 -6.609 1.00 98.44 91 ALA A C 1
ATOM 703 O O . ALA A 1 91 ? -4.958 -5.621 -5.785 1.00 98.44 91 ALA A O 1
ATOM 704 N N . ASP A 1 92 ? -2.782 -5.630 -6.362 1.00 98.19 92 ASP A N 1
ATOM 705 C CA . ASP A 1 92 ? -2.294 -6.209 -5.099 1.00 98.19 92 ASP A CA 1
ATOM 706 C C . ASP A 1 92 ? -2.724 -5.371 -3.887 1.00 98.19 92 ASP A C 1
ATOM 708 O O . ASP A 1 92 ? -3.281 -5.880 -2.907 1.00 98.19 92 ASP A O 1
ATOM 712 N N . MET A 1 93 ? -2.547 -4.051 -3.983 1.00 97.44 93 MET A N 1
ATOM 713 C CA . MET A 1 93 ? -2.964 -3.121 -2.939 1.00 97.44 93 MET A CA 1
ATOM 714 C C . MET A 1 93 ? -4.482 -3.127 -2.722 1.00 97.44 93 MET A C 1
ATOM 716 O O . MET A 1 93 ? -4.934 -3.143 -1.573 1.00 97.44 93 MET A O 1
ATOM 720 N N . LEU A 1 94 ? -5.279 -3.136 -3.794 1.00 97.69 94 LEU A N 1
ATOM 721 C CA . LEU A 1 94 ? -6.741 -3.197 -3.712 1.00 97.69 94 LEU A CA 1
ATOM 722 C C . LEU A 1 94 ? -7.229 -4.510 -3.091 1.00 97.69 94 LEU A C 1
ATOM 724 O O . LEU A 1 94 ? -8.176 -4.482 -2.303 1.00 97.69 94 LEU A O 1
ATOM 728 N N . LEU A 1 95 ? -6.577 -5.637 -3.379 1.00 98.06 95 LEU A N 1
ATOM 729 C CA . LEU A 1 95 ? -6.896 -6.926 -2.763 1.00 98.06 95 LEU A CA 1
ATOM 730 C C . LEU A 1 95 ? -6.634 -6.902 -1.253 1.00 98.06 95 LEU A C 1
ATOM 732 O O . LEU A 1 95 ? -7.511 -7.275 -0.475 1.00 98.06 95 LEU A O 1
ATOM 736 N N . MET A 1 96 ? -5.494 -6.363 -0.814 1.00 97.44 96 MET A N 1
ATOM 737 C CA . MET A 1 96 ? -5.215 -6.209 0.620 1.00 97.44 96 MET A CA 1
ATOM 738 C C . MET A 1 96 ? -6.190 -5.252 1.326 1.00 97.44 96 MET A C 1
ATOM 740 O O . MET A 1 96 ? -6.549 -5.458 2.493 1.00 97.44 96 MET A O 1
ATOM 744 N N . ILE A 1 97 ? -6.621 -4.186 0.643 1.00 95.88 97 ILE A N 1
ATOM 745 C CA . ILE A 1 97 ? -7.668 -3.289 1.150 1.00 95.88 97 ILE A CA 1
ATOM 746 C C . ILE A 1 97 ? -8.982 -4.059 1.286 1.00 95.88 97 ILE A C 1
ATOM 748 O O . ILE A 1 97 ? -9.620 -3.982 2.334 1.00 95.88 97 ILE A O 1
ATOM 752 N N . ALA A 1 98 ? -9.374 -4.832 0.272 1.00 97.06 98 ALA A N 1
ATOM 753 C CA . ALA A 1 98 ? -10.592 -5.633 0.307 1.00 97.06 98 ALA A CA 1
ATOM 754 C C . ALA A 1 98 ? -10.579 -6.635 1.474 1.00 97.06 98 ALA A C 1
ATOM 756 O O . ALA A 1 98 ? -11.560 -6.719 2.215 1.00 97.06 98 ALA A O 1
ATOM 757 N N . GLU A 1 99 ? -9.460 -7.325 1.712 1.00 94.00 99 GLU A N 1
ATOM 758 C CA . GLU A 1 99 ? -9.285 -8.203 2.877 1.00 94.00 99 GLU A CA 1
ATOM 759 C C . GLU A 1 99 ? -9.464 -7.450 4.201 1.00 94.00 99 GLU A C 1
ATOM 761 O O . GLU A 1 99 ? -10.162 -7.922 5.105 1.00 94.00 99 GLU A O 1
ATOM 766 N N . SER A 1 100 ? -8.873 -6.256 4.303 1.00 90.25 100 SER A N 1
ATOM 767 C CA . SER A 1 100 ? -8.992 -5.403 5.489 1.00 90.25 100 SER A CA 1
ATOM 768 C C . SER A 1 100 ? -10.449 -4.991 5.721 1.00 90.25 100 SER A C 1
ATOM 770 O O . SER A 1 100 ? -10.963 -5.144 6.829 1.00 90.25 100 SER A O 1
ATOM 772 N N . LEU A 1 101 ? -11.155 -4.555 4.674 1.00 93.00 101 LEU A N 1
ATOM 773 C CA . LEU A 1 101 ? -12.574 -4.193 4.739 1.00 93.00 101 LEU A CA 1
ATOM 774 C C . LEU A 1 101 ? -13.448 -5.375 5.176 1.00 93.00 101 LEU A C 1
ATOM 776 O O . LEU A 1 101 ? -14.313 -5.211 6.037 1.00 93.00 101 LEU A O 1
ATOM 780 N N . VAL A 1 102 ? -13.199 -6.574 4.640 1.00 96.06 102 VAL A N 1
ATOM 781 C CA . VAL A 1 102 ? -13.915 -7.797 5.038 1.00 96.06 102 VAL A CA 1
ATOM 782 C C . VAL A 1 102 ? -13.686 -8.112 6.517 1.00 96.06 102 VAL A C 1
ATOM 784 O O . VAL A 1 102 ? -14.643 -8.427 7.228 1.00 96.06 102 VAL A O 1
ATOM 787 N N . ALA A 1 103 ? -12.444 -8.021 7.002 1.00 92.44 103 ALA A N 1
ATOM 788 C CA . ALA A 1 103 ? -12.119 -8.282 8.403 1.00 92.44 103 ALA A CA 1
ATOM 789 C C . ALA A 1 103 ? -12.810 -7.283 9.346 1.00 92.44 103 ALA A C 1
ATOM 791 O O . ALA A 1 103 ? -13.466 -7.694 10.307 1.00 92.44 103 ALA A O 1
ATOM 792 N N . PHE A 1 104 ? -12.726 -5.986 9.037 1.00 92.44 104 PHE A N 1
ATOM 793 C CA . PHE A 1 104 ? -13.402 -4.942 9.808 1.00 92.44 104 PHE A CA 1
ATOM 794 C C . PHE A 1 104 ? -14.924 -5.118 9.797 1.00 92.44 104 PHE A C 1
ATOM 796 O O . PHE A 1 104 ? -15.548 -5.083 10.857 1.00 92.44 104 PHE A O 1
ATOM 803 N N . GLY A 1 105 ? -15.522 -5.379 8.631 1.00 96.00 105 GLY A N 1
ATOM 804 C CA . GLY A 1 105 ? -16.961 -5.615 8.504 1.00 96.00 105 GLY A CA 1
ATOM 805 C C . GLY A 1 105 ? -17.442 -6.790 9.359 1.00 96.00 105 GLY A C 1
ATOM 806 O O . GLY A 1 105 ? -18.413 -6.657 10.104 1.00 96.00 105 GLY A O 1
ATOM 807 N N . LYS A 1 106 ? -16.720 -7.919 9.335 1.00 96.50 106 LYS A N 1
ATOM 808 C CA . LYS A 1 106 ? -17.011 -9.078 10.198 1.00 96.50 106 LYS A CA 1
ATOM 809 C C . LYS A 1 106 ? -16.914 -8.730 11.684 1.00 96.50 106 LYS A C 1
ATOM 811 O O . LYS A 1 106 ? -17.784 -9.129 12.456 1.00 96.50 106 LYS A O 1
ATOM 816 N N . GLY A 1 107 ? -15.892 -7.971 12.080 1.00 95.38 107 GLY A N 1
ATOM 817 C CA . GLY A 1 107 ? -15.717 -7.520 13.463 1.00 95.38 107 GLY A CA 1
ATOM 818 C C . GLY A 1 107 ? -16.867 -6.636 13.952 1.00 95.38 107 GLY A C 1
ATOM 819 O O . GLY A 1 107 ? -17.363 -6.832 15.061 1.00 95.38 107 GLY A O 1
ATOM 820 N N . LEU A 1 108 ? -17.344 -5.713 13.112 1.00 96.19 108 LEU A N 1
ATOM 821 C CA . LEU A 1 108 ? -18.485 -4.852 13.436 1.00 96.19 108 LEU A CA 1
ATOM 822 C C . LEU A 1 108 ? -19.778 -5.654 13.621 1.00 96.19 108 LEU A C 1
ATOM 824 O O . LEU A 1 108 ? -20.491 -5.428 14.596 1.00 96.19 108 LEU A O 1
ATOM 828 N N . ILE A 1 109 ? -20.051 -6.625 12.743 1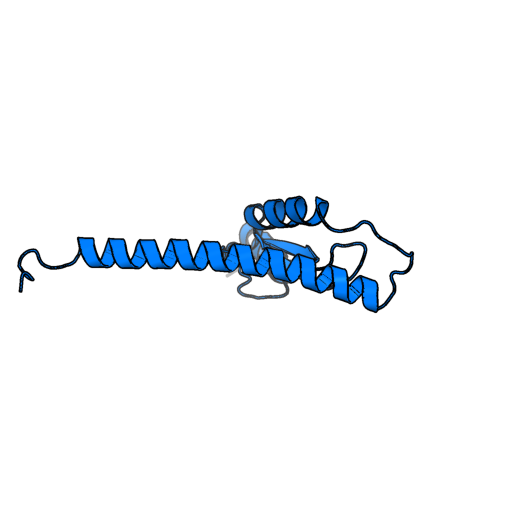.00 96.75 109 ILE A N 1
ATOM 829 C CA . ILE A 1 109 ? -21.223 -7.510 12.868 1.00 96.75 109 ILE A CA 1
ATOM 830 C C . ILE A 1 109 ? -21.144 -8.337 14.158 1.00 96.75 109 ILE A C 1
ATOM 832 O O . ILE A 1 109 ? -22.122 -8.425 14.898 1.00 96.75 109 ILE A O 1
ATOM 836 N N . ALA A 1 110 ? -19.979 -8.915 14.461 1.00 95.62 110 ALA A N 1
ATOM 837 C CA . ALA A 1 110 ? -19.784 -9.684 15.688 1.00 95.62 110 ALA A CA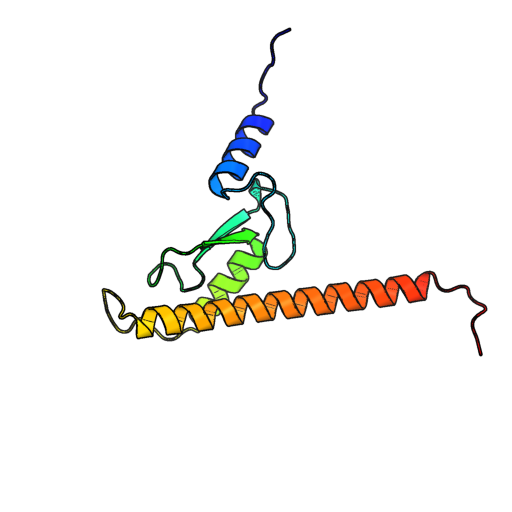 1
ATOM 838 C C . ALA A 1 110 ? -20.003 -8.824 16.945 1.00 95.62 110 ALA A C 1
ATOM 840 O O .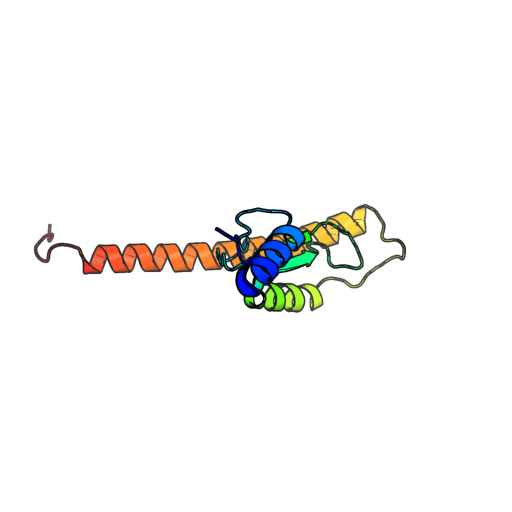 ALA A 1 110 ? -20.682 -9.254 17.876 1.00 95.62 110 ALA A O 1
ATOM 841 N N . SER A 1 111 ? -19.481 -7.594 16.948 1.00 95.12 111 SER A N 1
ATOM 842 C CA . SER A 1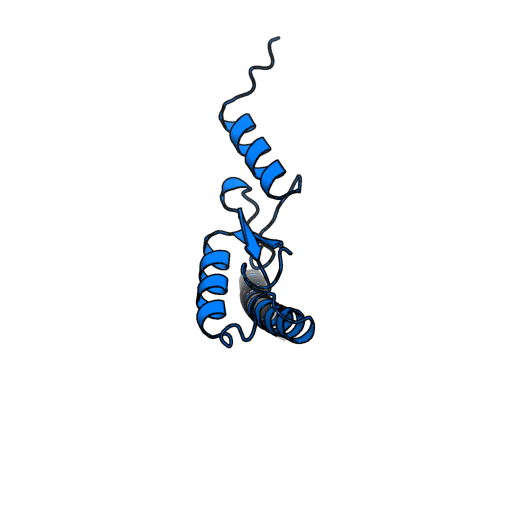 111 ? -19.701 -6.635 18.033 1.00 95.12 111 SER A CA 1
ATOM 843 C C . SER A 1 111 ? -21.181 -6.274 18.183 1.00 95.12 111 SER A C 1
ATOM 845 O O . SER A 1 111 ? -21.703 -6.297 19.297 1.00 95.12 111 SER A O 1
ATOM 847 N N . ALA A 1 112 ? -21.883 -6.009 17.078 1.00 95.44 112 ALA A N 1
ATOM 848 C CA . ALA A 1 112 ? -23.313 -5.712 17.100 1.00 95.44 112 ALA A CA 1
ATOM 849 C C . ALA A 1 112 ? -24.129 -6.868 17.701 1.00 95.44 112 ALA A C 1
ATOM 851 O O . ALA A 1 112 ? -24.986 -6.630 18.548 1.00 95.44 112 ALA A O 1
ATOM 852 N N . ASN A 1 113 ? -23.811 -8.116 17.340 1.00 92.50 113 ASN A N 1
ATOM 853 C CA . ASN A 1 113 ? -24.463 -9.301 17.903 1.00 92.50 113 ASN A CA 1
ATOM 854 C C . ASN A 1 113 ? -24.194 -9.467 19.406 1.00 92.50 113 ASN A C 1
ATOM 856 O O . ASN A 1 113 ? -25.096 -9.845 20.146 1.00 92.50 113 ASN A O 1
ATOM 860 N N . ALA A 1 114 ? -22.978 -9.169 19.873 1.00 90.62 114 ALA A N 1
ATOM 861 C CA . ALA A 1 114 ? -22.629 -9.267 21.292 1.00 90.62 114 ALA A CA 1
ATOM 862 C C . ALA A 1 114 ? -23.356 -8.229 22.169 1.00 90.62 114 ALA A C 1
ATOM 864 O O . ALA A 1 114 ? -23.588 -8.480 23.349 1.00 90.62 114 ALA A O 1
ATOM 865 N N . HIS A 1 115 ? -23.716 -7.078 21.596 1.00 87.75 115 HIS A N 1
ATOM 866 C CA . HIS A 1 115 ? -24.460 -6.014 22.277 1.00 87.75 115 HIS A CA 1
ATOM 867 C C . HIS A 1 115 ? -25.967 -6.053 21.985 1.00 87.75 115 HIS A C 1
ATOM 869 O O . HIS A 1 115 ? -26.706 -5.201 22.482 1.00 87.75 115 HIS A O 1
ATOM 875 N N . ALA A 1 116 ? -26.437 -7.015 21.184 1.00 81.31 116 ALA A N 1
ATOM 876 C CA . ALA A 1 116 ? -27.856 -7.186 20.936 1.00 81.31 116 ALA A CA 1
ATOM 877 C C . ALA A 1 116 ? -28.547 -7.597 22.250 1.00 81.31 116 ALA A C 1
ATOM 879 O O . ALA A 1 116 ? -28.091 -8.529 22.919 1.00 81.31 116 ALA A O 1
ATOM 880 N N . PRO A 1 117 ? -29.633 -6.918 22.656 1.00 74.75 117 PRO A N 1
ATOM 881 C CA . PRO A 1 117 ? -30.358 -7.291 23.861 1.00 74.75 117 PRO A CA 1
ATOM 882 C C . PRO A 1 117 ? -30.886 -8.723 23.718 1.00 74.75 117 PRO A C 1
ATOM 884 O O . PRO A 1 117 ? -31.467 -9.082 22.694 1.00 74.75 117 PRO A O 1
ATOM 887 N N . THR A 1 118 ? -30.725 -9.528 24.768 1.00 66.06 118 THR A N 1
ATOM 888 C CA . THR A 1 118 ? -31.026 -10.972 24.841 1.00 66.06 118 THR A CA 1
ATOM 889 C C . THR A 1 118 ? -32.505 -11.357 24.649 1.00 66.06 118 THR A C 1
ATOM 891 O O . THR A 1 118 ? -32.880 -12.491 24.924 1.00 66.06 118 THR A O 1
ATOM 894 N N . GLY A 1 119 ? -33.358 -10.451 24.164 1.00 57.91 119 GLY A N 1
ATOM 895 C CA . GLY A 1 119 ? -34.801 -10.652 24.004 1.00 57.91 119 GLY A CA 1
ATOM 896 C C . GLY A 1 119 ? -35.363 -10.386 22.606 1.00 57.91 119 GLY A C 1
ATOM 897 O O . GLY A 1 119 ? -36.575 -10.464 22.438 1.00 57.91 119 GLY A O 1
ATOM 898 N N . ALA A 1 120 ? -34.541 -10.075 21.599 1.00 57.81 120 ALA A N 1
ATOM 899 C CA . ALA A 1 120 ? -35.022 -9.885 20.226 1.00 57.81 120 ALA A CA 1
ATOM 900 C C . ALA A 1 120 ? -35.123 -11.225 19.469 1.00 57.81 120 ALA A C 1
ATOM 902 O O . ALA A 1 120 ? -34.472 -11.435 18.450 1.00 57.81 120 ALA A O 1
ATOM 903 N N . THR A 1 121 ? -35.924 -12.152 19.989 1.00 54.69 121 THR A N 1
ATOM 904 C CA . THR A 1 121 ? -36.507 -13.235 19.190 1.00 54.69 121 THR A CA 1
ATOM 905 C C . THR A 1 121 ? -37.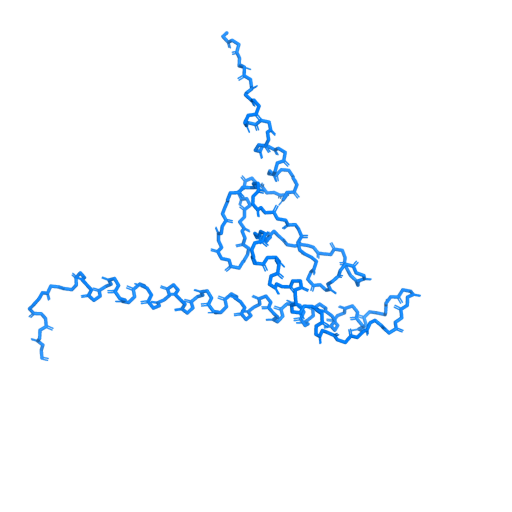854 -12.758 18.660 1.00 54.69 121 THR A C 1
ATOM 907 O O . THR A 1 121 ? -38.755 -12.486 19.456 1.00 54.69 121 THR A O 1
ATOM 910 N N . SER A 1 122 ? -37.983 -12.667 17.338 1.00 54.22 122 SER A N 1
ATOM 911 C CA . SER A 1 122 ? -39.265 -12.731 16.627 1.00 54.22 122 SER A CA 1
ATOM 912 C C . SER A 1 122 ? -39.357 -14.062 15.904 1.00 54.22 122 SER A C 1
ATOM 914 O O . SER A 1 122 ? -38.364 -14.362 15.199 1.00 54.22 122 SER A O 1
#

Foldseek 3Di:
DDPPCDPVNVVQVVLCVQQVHPFAAAPQQGHGRSVQWDWADLLDPLQDDHTHTHGPVVNVVLVVQLVPDDDADDVVGDPVSSVRSNVSSVVSSVVSNVVNVVVVVVVVVVVCVVPPPPPPDD

Secondary structure (DSSP, 8-state):
------HHHHHHHHHHHHTTSSS---TTT----GGGEEEEETT-TTT---EEEEEHHHHHHHHHHGGGSPPP--SSPPHHHHHHHHHHHHHHHHHHHHHHHHHHHHHHHHHHHHTS-TT---